Protein AF-A0A6A3PRU9-F1 (afdb_monomer)

Radius of gyration: 31.7 Å; Cα contacts (8 Å, |Δi|>4): 56; chains: 1; bounding box: 56×58×69 Å

pLDDT: mean 73.78, std 17.79, range [40.94, 97.44]

Sequence (123 aa):
MDGLRTGVARTEVFRNRPTSFEEVVAVALNAEHNFKSARLGWSAPPASSSSGPEPMDLSHAEDEEAELRAAEARRGIHRCFTCGSTDHLRPGCPLRKQRPAQSSGNTASNRPSGSSRGNGDSQ

Nearest PDB structures (foldseek):
  2cqf-assembly1_A  TM=4.815E-01  e=6.119E-01  Homo sapiens
  7qru-assembly1_e  TM=5.957E-01  e=5.705E+00  Alkalihalophilus pseudofirmus

Secondary structure (DSSP, 8-state):
-TTSPTTHHHHHHHHH--SSHHHHHHHHHHHHHHHHHHHHHHSSPPP--S-SSPPP--HHHHHHHHHHHHHHHHHT----TTT--SSS-GGG-GGGTTS------------------------

Foldseek 3Di:
DVPDDPDQLVVQCVVVVDPDPVVSVVRSVVRVVVVVVVVVVVPDDPDPPPPDPDPDDCPVVVVVVVVVVVVVVVVPQQAAPVPRDSPDHVVPDPVVVVDPPDDDDDDDDDDDDDDDDDDDDDD

Mean predicted aligned error: 21.86 Å

Solvent-accessible surface area (backbone atoms only — not comparable to full-atom values): 8150 Å² total; per-residue (Å²): 122,82,88,50,66,89,52,64,29,41,55,47,34,65,71,67,61,59,91,46,73,68,50,39,50,53,44,26,54,51,38,47,50,51,52,52,51,55,53,55,66,67,70,55,75,83,77,87,67,95,80,65,78,82,78,78,85,58,76,66,55,58,55,52,51,54,50,48,52,54,48,46,64,58,67,68,58,59,45,10,86,80,79,64,42,67,91,40,47,59,91,71,38,71,73,60,77,71,53,78,93,73,86,78,89,82,91,76,88,91,77,85,76,87,82,90,80,84,88,79,90,82,135

Structure (mmCIF, N/CA/C/O backbone):
data_AF-A0A6A3PRU9-F1
#
_entry.id   AF-A0A6A3PRU9-F1
#
loop_
_atom_site.group_PDB
_atom_site.id
_atom_site.type_symbol
_atom_site.label_atom_id
_atom_site.label_alt_id
_atom_site.label_comp_id
_atom_site.label_asym_id
_atom_site.label_entity_id
_atom_site.label_seq_id
_atom_site.pdbx_PDB_ins_code
_atom_site.Cartn_x
_atom_site.Cartn_y
_atom_site.Cartn_z
_atom_site.occupancy
_atom_site.B_iso_or_equiv
_atom_site.auth_seq_id
_atom_site.auth_comp_id
_atom_site.auth_asym_id
_atom_site.auth_atom_id
_atom_site.pdbx_PDB_model_num
ATOM 1 N N . MET A 1 1 ? -14.545 1.306 13.184 1.00 68.56 1 MET A N 1
ATOM 2 C CA . MET A 1 1 ? -13.169 1.805 12.922 1.00 68.56 1 MET A CA 1
ATOM 3 C C . MET A 1 1 ? -13.115 2.712 11.687 1.00 68.56 1 MET A C 1
ATOM 5 O O . MET A 1 1 ? -12.037 3.062 11.218 1.00 68.56 1 MET A O 1
ATOM 9 N N . ASP A 1 2 ? -14.270 3.134 11.168 1.00 80.00 2 ASP A N 1
ATOM 10 C CA . ASP A 1 2 ? -14.369 3.740 9.838 1.00 80.00 2 ASP A CA 1
ATOM 11 C C . ASP A 1 2 ? -13.933 5.199 9.766 1.00 80.00 2 ASP A C 1
ATOM 13 O O . ASP A 1 2 ? -13.610 5.672 8.683 1.00 80.00 2 ASP A O 1
ATOM 17 N N . GLY A 1 3 ? -13.823 5.866 10.918 1.00 85.38 3 GLY A N 1
ATOM 18 C CA . GLY A 1 3 ? -13.302 7.229 11.030 1.00 85.38 3 GLY A CA 1
ATOM 19 C C . GLY A 1 3 ? -11.780 7.355 10.885 1.00 85.38 3 GLY A C 1
ATOM 20 O O . GLY A 1 3 ? -11.284 8.473 10.773 1.00 85.38 3 GLY A O 1
ATOM 21 N N . LEU A 1 4 ? -11.021 6.249 10.875 1.00 88.38 4 LEU A N 1
ATOM 22 C CA . LEU A 1 4 ? -9.580 6.306 10.619 1.00 88.38 4 LEU A CA 1
ATOM 23 C C . LEU A 1 4 ? -9.303 6.396 9.116 1.00 88.38 4 LEU A C 1
ATOM 25 O O . LEU A 1 4 ? -9.816 5.592 8.329 1.00 88.38 4 LEU A O 1
ATOM 29 N N . ARG A 1 5 ? -8.415 7.325 8.739 1.00 90.75 5 ARG A N 1
ATOM 30 C CA . ARG A 1 5 ? -7.841 7.388 7.388 1.00 90.75 5 ARG A CA 1
ATOM 31 C C . ARG A 1 5 ? -7.193 6.047 7.045 1.00 90.75 5 ARG A C 1
ATOM 33 O O . ARG A 1 5 ? -6.565 5.417 7.894 1.00 90.75 5 ARG A O 1
ATOM 40 N N . THR A 1 6 ? -7.337 5.613 5.799 1.00 91.88 6 THR A N 1
ATOM 41 C CA . THR A 1 6 ? -6.659 4.413 5.300 1.00 91.88 6 THR A CA 1
ATOM 42 C C . THR A 1 6 ? -5.145 4.590 5.432 1.00 91.88 6 THR A C 1
ATOM 44 O O . THR A 1 6 ? -4.604 5.587 4.961 1.00 91.88 6 THR A O 1
ATOM 47 N N . GLY A 1 7 ? -4.467 3.654 6.099 1.00 92.88 7 GLY A N 1
ATOM 48 C CA . GLY A 1 7 ? -3.037 3.760 6.395 1.00 92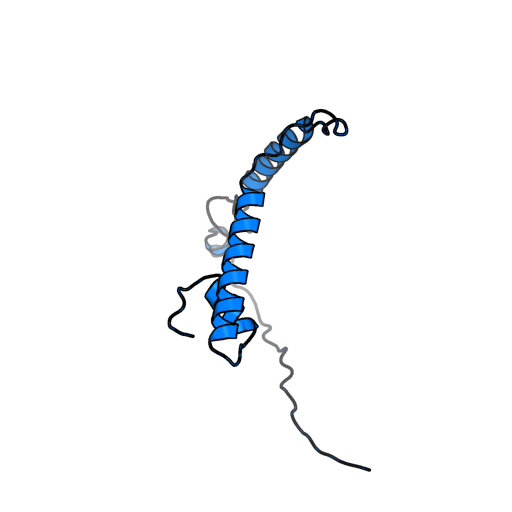.88 7 GLY A CA 1
ATOM 49 C C . GLY A 1 7 ? -2.615 2.909 7.591 1.00 92.88 7 GLY A C 1
ATOM 50 O O . GLY A 1 7 ? -3.391 2.073 8.063 1.00 92.88 7 GLY A O 1
ATOM 51 N N . VAL A 1 8 ? -1.396 3.154 8.086 1.00 95.31 8 VAL A N 1
ATOM 52 C CA . VAL A 1 8 ? -0.749 2.354 9.145 1.00 95.31 8 VAL A CA 1
ATOM 53 C C . VAL A 1 8 ? -1.564 2.320 10.436 1.00 95.31 8 VAL A C 1
ATOM 55 O O . VAL A 1 8 ? -1.728 1.261 11.036 1.00 95.31 8 VAL A O 1
ATOM 58 N N . ALA A 1 9 ? -2.168 3.451 10.812 1.00 95.69 9 ALA A N 1
ATOM 59 C CA . ALA A 1 9 ? -3.041 3.532 11.975 1.00 95.69 9 ALA A CA 1
ATOM 60 C C . ALA A 1 9 ? -4.247 2.593 11.844 1.00 95.69 9 ALA A C 1
ATOM 62 O O . ALA A 1 9 ? -4.553 1.835 12.760 1.00 95.69 9 ALA A O 1
ATOM 63 N N . ARG A 1 10 ? -4.924 2.595 10.687 1.00 95.56 10 ARG A N 1
ATOM 64 C CA . ARG A 1 10 ? -6.111 1.756 10.461 1.00 95.56 10 ARG A CA 1
ATOM 65 C C . ARG A 1 10 ? -5.754 0.270 10.448 1.00 95.56 10 ARG A C 1
ATOM 67 O O . ARG A 1 10 ? -6.511 -0.528 10.995 1.00 95.56 10 ARG A O 1
ATOM 74 N N . THR A 1 11 ? -4.614 -0.100 9.863 1.00 96.25 11 THR A N 1
ATOM 75 C CA . THR A 1 11 ? -4.145 -1.494 9.865 1.00 96.25 11 THR A CA 1
ATOM 76 C C . THR A 1 11 ? -3.769 -1.973 11.261 1.00 96.25 11 THR A C 1
ATOM 78 O O . THR A 1 11 ? -4.142 -3.083 11.632 1.00 96.25 11 THR A O 1
ATOM 81 N N . GLU A 1 12 ? -3.090 -1.146 12.056 1.00 96.62 12 GLU A N 1
ATOM 82 C CA . GLU A 1 12 ? -2.675 -1.527 13.409 1.00 96.62 12 GLU A CA 1
ATOM 83 C C . GLU A 1 12 ? -3.859 -1.625 14.369 1.00 96.62 12 GLU A C 1
ATOM 85 O O . GLU A 1 12 ? -3.970 -2.599 15.110 1.00 96.62 12 GLU A O 1
ATOM 90 N N . VAL A 1 13 ? -4.814 -0.696 14.303 1.00 96.44 13 VAL A N 1
ATOM 91 C CA . VAL A 1 13 ? -6.041 -0.790 15.106 1.00 96.44 13 VAL A CA 1
ATOM 92 C C . VAL A 1 13 ? -6.840 -2.049 14.732 1.00 96.44 13 VAL A C 1
ATOM 94 O O . VAL A 1 13 ? -7.329 -2.746 15.619 1.00 96.44 13 VAL A O 1
ATOM 97 N N . PHE A 1 14 ? -6.925 -2.410 13.446 1.00 95.62 14 PHE A N 1
ATOM 98 C CA . PHE A 1 14 ? -7.614 -3.637 13.028 1.00 95.62 14 PHE A CA 1
ATOM 99 C C . PHE A 1 14 ? -6.931 -4.910 13.552 1.00 95.62 14 PHE A C 1
ATOM 101 O O . PHE A 1 14 ? -7.612 -5.844 13.972 1.00 95.62 14 PHE A O 1
ATOM 108 N N . ARG A 1 15 ? -5.592 -4.938 13.561 1.00 96.12 15 ARG A N 1
ATOM 109 C CA . ARG A 1 15 ? -4.793 -6.063 14.073 1.00 96.12 15 ARG A CA 1
ATOM 110 C C . ARG A 1 15 ? -4.930 -6.243 15.582 1.00 96.12 15 ARG A C 1
ATOM 112 O O . ARG A 1 15 ? -5.135 -7.363 16.034 1.00 96.12 15 ARG A O 1
ATOM 119 N N . ASN A 1 16 ? -4.840 -5.151 16.341 1.00 95.88 16 ASN A N 1
ATOM 120 C CA . ASN A 1 16 ? -4.853 -5.191 17.806 1.00 95.88 16 ASN A CA 1
ATOM 121 C C . ASN A 1 16 ? -6.258 -5.414 18.389 1.00 95.88 16 ASN A C 1
ATOM 123 O O . ASN A 1 16 ? -6.375 -5.827 19.535 1.00 95.88 16 ASN A O 1
ATOM 127 N N . ARG A 1 17 ? -7.322 -5.185 17.602 1.00 95.25 17 ARG A N 1
ATOM 128 C CA . ARG A 1 17 ? -8.730 -5.357 18.016 1.00 95.25 17 ARG A CA 1
ATOM 129 C C . ARG A 1 17 ? -9.040 -4.722 19.389 1.00 95.25 17 ARG A C 1
ATOM 131 O O . ARG A 1 17 ? -9.634 -5.393 20.235 1.00 95.25 17 ARG A O 1
ATOM 138 N N . PRO A 1 18 ? -8.670 -3.446 19.600 1.00 94.81 18 PRO A N 1
ATOM 139 C CA . PRO A 1 18 ? -8.907 -2.759 20.861 1.00 94.81 18 PRO A CA 1
ATOM 140 C C . PRO A 1 18 ? -10.394 -2.748 21.216 1.00 94.81 18 PRO A C 1
ATOM 142 O O . PRO A 1 18 ? -11.265 -2.663 20.343 1.00 94.81 18 PRO A O 1
ATOM 145 N N . THR A 1 19 ? -10.671 -2.831 22.511 1.00 96.00 19 THR A N 1
ATOM 146 C CA . THR A 1 19 ? -12.032 -2.975 23.052 1.00 96.00 19 THR A CA 1
ATOM 147 C C . THR A 1 19 ? -12.632 -1.649 23.506 1.00 96.00 19 THR A C 1
ATOM 149 O O . THR A 1 19 ? -13.848 -1.548 23.665 1.00 96.00 19 THR A O 1
ATOM 152 N N . SER A 1 20 ? -11.801 -0.615 23.662 1.00 96.25 20 SER A N 1
ATOM 153 C CA . SER A 1 20 ? -12.219 0.727 24.060 1.00 96.25 20 SER A CA 1
ATOM 154 C C . SER A 1 20 ? -11.765 1.792 23.061 1.00 96.25 20 SER A C 1
ATOM 156 O O . SER A 1 20 ? -10.824 1.609 22.287 1.00 96.25 20 SER A O 1
ATOM 158 N N . PHE A 1 21 ? -12.440 2.943 23.084 1.00 93.88 21 PHE A N 1
ATOM 159 C CA . PHE A 1 21 ? -12.053 4.084 22.254 1.00 93.88 21 PHE A CA 1
ATOM 160 C C . PHE A 1 21 ? -10.671 4.634 22.633 1.00 93.88 21 PHE A C 1
ATOM 162 O O . PHE A 1 21 ? -9.885 4.974 21.754 1.00 93.88 21 PHE A O 1
ATOM 169 N N . GLU A 1 22 ? -10.354 4.690 23.925 1.00 96.50 22 GLU A N 1
ATOM 170 C CA . GLU A 1 22 ? -9.048 5.148 24.408 1.00 96.50 22 GLU A CA 1
ATOM 171 C C . GLU A 1 22 ? -7.913 4.261 23.880 1.00 96.50 22 GLU A C 1
ATOM 173 O O . GLU A 1 22 ? -6.901 4.757 23.387 1.00 96.50 22 GLU A O 1
ATOM 178 N N . GLU A 1 23 ? -8.130 2.946 23.872 1.00 96.25 23 GLU A N 1
ATOM 179 C CA . GLU A 1 23 ? -7.179 1.973 23.341 1.00 96.25 23 GLU A CA 1
ATOM 180 C C . GLU A 1 23 ? -7.021 2.108 21.815 1.00 96.25 23 GLU A C 1
ATOM 182 O O . GLU A 1 23 ? -5.904 2.064 21.299 1.00 96.25 23 GLU A O 1
ATOM 187 N N . VAL A 1 24 ? -8.111 2.382 21.082 1.00 95.94 24 VAL A N 1
ATOM 188 C CA . VAL A 1 24 ? -8.050 2.732 19.648 1.00 95.94 24 VAL A CA 1
ATOM 189 C C . VAL A 1 24 ? -7.156 3.953 19.416 1.00 95.94 24 VAL A C 1
ATOM 191 O O . VAL A 1 24 ? -6.330 3.937 18.501 1.00 95.94 24 VAL A O 1
ATOM 194 N N . VAL A 1 25 ? -7.309 5.007 20.225 1.00 96.12 25 VAL A N 1
ATOM 195 C CA . VAL A 1 25 ? -6.515 6.240 20.104 1.00 96.12 25 VAL A CA 1
ATOM 196 C C . VAL A 1 25 ? -5.040 5.969 20.402 1.00 96.12 25 VAL A C 1
ATOM 198 O O . VAL A 1 25 ? -4.181 6.390 19.626 1.00 96.12 25 VAL A O 1
ATOM 201 N N . ALA A 1 26 ? -4.742 5.223 21.467 1.00 97.31 26 ALA A N 1
ATOM 202 C CA . ALA A 1 26 ? -3.376 4.866 21.839 1.00 97.31 26 ALA A CA 1
ATOM 203 C C . ALA A 1 26 ? -2.669 4.064 20.733 1.00 97.31 26 ALA A C 1
ATOM 205 O O . ALA A 1 26 ? -1.562 4.420 20.319 1.00 97.31 26 ALA A O 1
ATOM 206 N N . VAL A 1 27 ? -3.328 3.031 20.194 1.00 97.44 27 VAL A N 1
ATOM 207 C CA . VAL A 1 27 ? -2.783 2.206 19.103 1.00 97.44 27 VAL A CA 1
ATOM 208 C C . VAL A 1 27 ? -2.561 3.040 17.840 1.00 97.44 27 VAL A C 1
ATOM 210 O O . VAL A 1 27 ? -1.496 2.955 17.227 1.00 97.44 27 VAL A O 1
ATOM 213 N N . ALA A 1 28 ? -3.527 3.881 17.459 1.00 96.25 28 ALA A N 1
ATOM 214 C CA . ALA A 1 28 ? -3.422 4.721 16.268 1.00 96.25 28 ALA A CA 1
ATOM 215 C C . ALA A 1 28 ? -2.258 5.724 16.357 1.00 96.25 28 ALA A C 1
ATOM 217 O O . ALA A 1 28 ? -1.489 5.860 15.403 1.00 96.25 28 ALA A O 1
ATOM 218 N N . LEU A 1 29 ? -2.104 6.402 17.501 1.00 96.50 29 LEU A N 1
ATOM 219 C CA . LEU A 1 29 ? -1.012 7.352 17.730 1.00 96.50 29 LEU A CA 1
ATOM 220 C C . LEU A 1 29 ? 0.352 6.660 17.722 1.00 96.50 29 LEU A C 1
ATOM 222 O O . LEU A 1 29 ? 1.285 7.156 17.087 1.00 96.50 29 LEU A O 1
ATOM 226 N N . ASN A 1 30 ? 0.462 5.504 18.380 1.00 96.31 30 ASN A N 1
ATOM 227 C CA . ASN A 1 30 ? 1.705 4.742 18.418 1.00 96.31 30 ASN A CA 1
ATOM 228 C C . ASN A 1 30 ? 2.117 4.249 17.020 1.00 96.31 30 ASN A C 1
ATOM 230 O O . ASN A 1 30 ? 3.281 4.373 16.640 1.00 96.31 30 ASN A O 1
ATOM 234 N N . ALA A 1 31 ? 1.160 3.756 16.229 1.00 96.00 31 ALA A N 1
ATOM 235 C CA . ALA A 1 31 ? 1.401 3.301 14.862 1.00 96.00 31 ALA A CA 1
ATOM 236 C C . ALA A 1 31 ? 1.915 4.431 13.951 1.00 96.00 31 ALA A C 1
ATOM 238 O O . ALA A 1 31 ? 2.895 4.252 13.229 1.00 96.00 31 ALA A O 1
ATOM 239 N N . GLU A 1 32 ? 1.296 5.613 14.012 1.00 95.06 32 GLU A N 1
ATOM 240 C CA . GLU A 1 32 ? 1.735 6.784 13.241 1.00 95.06 32 GLU A CA 1
ATOM 241 C C . GLU A 1 32 ? 3.118 7.273 13.667 1.00 95.06 32 GLU A C 1
ATOM 243 O O . GLU A 1 32 ? 3.950 7.611 12.823 1.00 95.06 32 GLU A O 1
ATOM 248 N N . HIS A 1 33 ? 3.377 7.308 14.975 1.00 94.50 33 HIS A N 1
ATOM 249 C CA . HIS A 1 33 ? 4.678 7.698 15.496 1.00 94.50 33 HIS A CA 1
ATOM 250 C C . HIS A 1 33 ? 5.770 6.726 15.040 1.00 94.50 33 HIS A C 1
ATOM 252 O O . HIS A 1 33 ? 6.778 7.161 14.487 1.00 94.50 33 HIS A O 1
ATOM 258 N N . ASN A 1 34 ? 5.562 5.418 15.203 1.00 93.38 34 ASN A N 1
ATOM 259 C CA . ASN A 1 34 ? 6.526 4.408 14.782 1.00 93.38 34 ASN A CA 1
ATOM 260 C C . ASN A 1 34 ? 6.802 4.478 13.272 1.00 93.38 34 ASN A C 1
ATOM 262 O O . ASN A 1 34 ? 7.961 4.493 12.863 1.00 93.38 34 ASN A O 1
ATOM 266 N N . PHE A 1 35 ? 5.755 4.622 12.454 1.00 93.12 35 PHE A N 1
ATOM 267 C CA . PHE A 1 35 ? 5.895 4.755 11.005 1.00 93.12 35 PHE A CA 1
ATOM 268 C C . PHE A 1 35 ? 6.702 5.993 10.602 1.00 93.12 35 PHE A C 1
ATOM 270 O O . PHE A 1 35 ? 7.605 5.905 9.768 1.00 93.12 35 PHE A O 1
ATOM 277 N N . LYS A 1 36 ? 6.413 7.152 11.205 1.00 91.31 36 LYS A N 1
ATOM 278 C CA . LYS A 1 36 ? 7.163 8.390 10.944 1.00 91.31 36 LYS A CA 1
ATOM 279 C C . LYS A 1 36 ? 8.617 8.264 11.387 1.00 91.31 36 LYS A C 1
ATOM 281 O O . LYS A 1 36 ? 9.502 8.655 10.632 1.00 91.31 36 LYS A O 1
ATOM 286 N N . SER A 1 37 ? 8.861 7.679 12.556 1.00 88.69 37 SER A N 1
ATOM 287 C CA . SER A 1 37 ? 10.205 7.462 13.098 1.00 88.69 37 SER A CA 1
ATOM 288 C C . SER A 1 37 ? 11.028 6.504 12.233 1.00 88.69 37 SER A C 1
ATOM 290 O O . 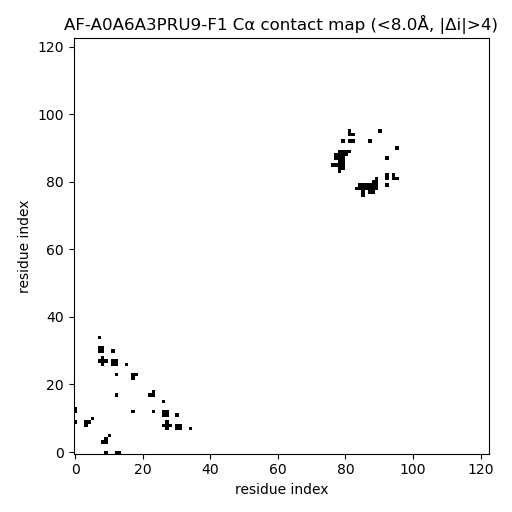SER A 1 37 ? 12.170 6.813 11.901 1.00 88.69 37 SER A O 1
ATOM 292 N N . ALA A 1 38 ? 10.436 5.400 11.767 1.00 85.81 38 ALA A N 1
ATOM 293 C CA . ALA A 1 38 ? 11.084 4.481 10.831 1.00 85.81 38 ALA A CA 1
ATOM 294 C C . ALA A 1 38 ? 11.381 5.153 9.477 1.00 85.81 38 ALA A C 1
ATOM 296 O O . ALA A 1 38 ? 12.450 4.961 8.898 1.00 85.81 38 ALA A O 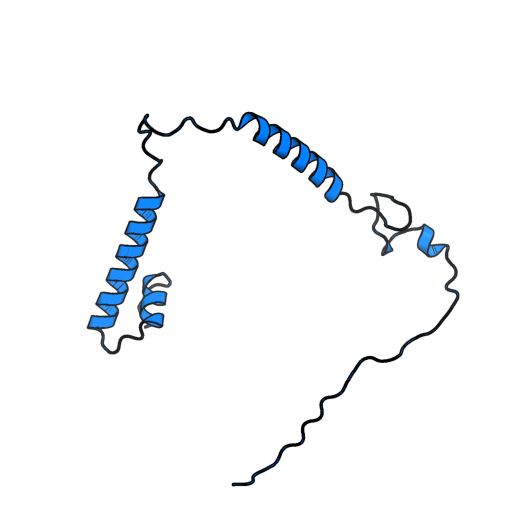1
ATOM 297 N N . ARG A 1 39 ? 10.466 5.997 8.985 1.00 81.62 39 ARG A N 1
ATOM 298 C CA . ARG A 1 39 ? 10.641 6.732 7.723 1.00 81.62 39 ARG A CA 1
ATOM 299 C C . ARG A 1 39 ? 11.718 7.817 7.808 1.00 81.62 39 ARG A C 1
ATOM 301 O O . ARG A 1 39 ? 12.443 8.031 6.838 1.00 81.62 39 ARG A O 1
ATOM 308 N N . LEU A 1 40 ? 11.835 8.494 8.949 1.00 72.00 40 LEU A N 1
ATOM 309 C CA . LEU A 1 40 ? 12.892 9.476 9.208 1.00 72.00 40 LEU A CA 1
ATOM 310 C C . LEU A 1 40 ? 14.265 8.805 9.339 1.00 72.00 40 LEU A C 1
ATOM 312 O O . LEU A 1 40 ? 15.227 9.317 8.778 1.00 72.00 40 LEU A O 1
ATOM 316 N N . GLY A 1 41 ? 14.343 7.632 9.979 1.00 61.16 41 GLY A N 1
ATOM 317 C CA . GLY A 1 41 ? 15.575 6.835 10.043 1.00 61.16 41 GLY A CA 1
ATOM 318 C C . GLY A 1 41 ? 16.062 6.332 8.677 1.00 61.16 41 GLY A C 1
ATOM 319 O O . GLY A 1 41 ? 17.260 6.213 8.461 1.00 61.16 41 GLY A O 1
ATOM 320 N N . TRP A 1 42 ? 15.145 6.100 7.734 1.00 54.44 42 TRP A N 1
ATOM 321 C CA . TRP A 1 42 ? 15.458 5.711 6.352 1.00 54.44 42 TRP A CA 1
ATOM 322 C C . TRP A 1 42 ? 15.917 6.884 5.467 1.00 54.44 42 TRP A C 1
ATOM 324 O O . TRP A 1 42 ? 16.618 6.683 4.481 1.00 54.44 42 TRP A O 1
ATOM 334 N N . SER A 1 43 ? 15.509 8.116 5.787 1.00 59.41 43 SER A N 1
ATOM 335 C CA . SER A 1 43 ? 15.733 9.284 4.917 1.00 59.41 43 SER A CA 1
ATOM 336 C C . SER A 1 43 ? 17.087 9.976 5.141 1.00 59.41 43 SER A C 1
ATOM 338 O O . SER A 1 43 ? 17.373 10.970 4.475 1.00 59.41 43 SER A O 1
ATOM 340 N N . ALA A 1 44 ? 17.913 9.489 6.072 1.00 54.44 44 ALA A N 1
ATOM 341 C CA . ALA A 1 44 ? 19.253 10.012 6.310 1.00 54.44 44 ALA A CA 1
ATOM 342 C C . ALA A 1 44 ? 20.276 9.272 5.423 1.00 54.44 44 ALA A C 1
ATOM 344 O O . ALA A 1 44 ? 20.368 8.046 5.514 1.00 54.44 44 ALA A O 1
ATOM 345 N N . PRO A 1 45 ? 21.072 9.977 4.594 1.00 61.41 45 PRO A N 1
ATOM 346 C CA . PRO A 1 45 ? 22.260 9.381 3.994 1.00 61.41 45 PRO A CA 1
ATOM 347 C C . PRO A 1 45 ? 23.173 8.884 5.123 1.00 61.41 45 PRO A C 1
ATOM 349 O O . PRO A 1 45 ? 23.278 9.577 6.142 1.00 61.41 45 PRO A O 1
ATOM 352 N N . PRO A 1 46 ? 23.840 7.725 4.984 1.00 60.50 46 PRO A N 1
ATOM 353 C CA . PRO A 1 46 ? 24.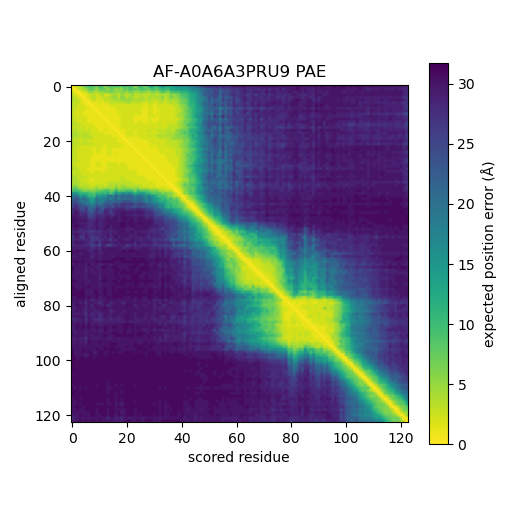810 7.295 5.978 1.00 60.50 46 PRO A CA 1
ATOM 354 C C . PRO A 1 46 ? 25.859 8.398 6.141 1.00 60.50 46 PRO A C 1
ATOM 356 O O . PRO A 1 46 ? 26.526 8.787 5.183 1.00 60.50 46 PRO A O 1
ATOM 359 N N . ALA A 1 47 ? 25.957 8.950 7.351 1.00 56.19 47 ALA A N 1
ATOM 360 C CA . ALA A 1 47 ? 26.991 9.909 7.690 1.00 56.19 47 ALA A CA 1
ATOM 361 C C . ALA A 1 47 ? 28.348 9.220 7.513 1.00 56.19 47 ALA A C 1
ATOM 363 O O . ALA A 1 47 ? 28.622 8.201 8.148 1.00 56.19 47 ALA A O 1
ATOM 364 N N . SER A 1 48 ? 29.177 9.768 6.628 1.00 54.84 48 SER A N 1
ATOM 365 C CA . SER A 1 48 ? 30.531 9.298 6.352 1.00 54.84 48 SER A CA 1
ATOM 366 C C . SER A 1 48 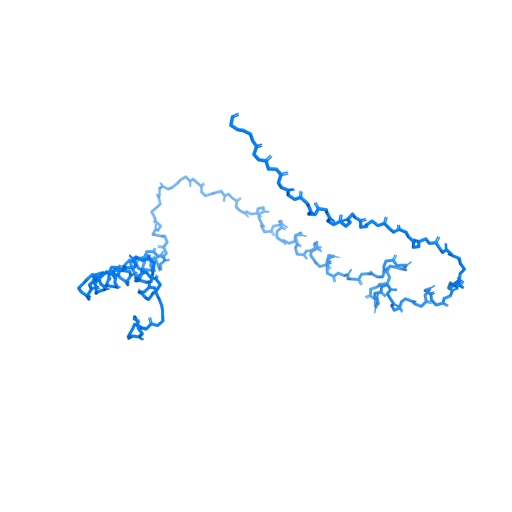? 31.431 9.480 7.580 1.00 54.84 48 SER A C 1
ATOM 368 O O . SER A 1 48 ? 32.191 10.440 7.673 1.00 54.84 48 SER A O 1
ATOM 370 N N . SER A 1 49 ? 31.363 8.558 8.540 1.00 56.84 49 SER A N 1
ATOM 371 C CA . SER A 1 49 ? 32.424 8.368 9.528 1.00 56.84 49 SER A CA 1
ATOM 372 C C . SER A 1 49 ? 33.522 7.517 8.897 1.00 56.84 49 SER A C 1
ATOM 374 O O . SER A 1 49 ? 33.385 6.308 8.731 1.00 56.84 49 SER A O 1
ATOM 376 N N . SER A 1 50 ? 34.621 8.180 8.541 1.00 65.06 50 SER A N 1
ATOM 377 C CA . SER A 1 50 ? 35.857 7.604 7.998 1.00 65.06 50 SER A CA 1
ATOM 378 C C . SER A 1 50 ? 36.618 6.764 9.042 1.00 65.06 50 SER A C 1
ATOM 380 O O . SER A 1 50 ? 37.700 7.138 9.488 1.00 65.06 50 SER A O 1
ATOM 382 N N . SER A 1 51 ? 36.043 5.638 9.460 1.00 62.28 51 SER A N 1
ATOM 383 C CA . SER A 1 51 ? 36.738 4.562 10.185 1.00 62.28 51 SER A CA 1
ATOM 384 C C . SER A 1 51 ? 35.963 3.243 10.044 1.00 62.28 51 SER A C 1
ATOM 386 O O . SER A 1 51 ? 35.679 2.556 11.025 1.00 62.28 51 SER A O 1
ATOM 388 N N . GLY A 1 52 ? 35.552 2.923 8.818 1.00 69.38 52 GLY A N 1
ATOM 389 C CA . GLY A 1 52 ? 35.036 1.604 8.450 1.00 69.38 52 GLY A CA 1
ATOM 390 C C . GLY A 1 52 ? 36.135 0.760 7.793 1.00 69.38 52 GLY A C 1
ATOM 391 O O . GLY A 1 52 ? 37.121 1.337 7.331 1.00 69.38 52 GLY A O 1
ATOM 392 N N . PRO A 1 53 ? 35.995 -0.579 7.753 1.00 76.56 53 PRO A N 1
ATOM 393 C CA . PRO A 1 53 ? 36.885 -1.433 6.965 1.00 76.56 53 PRO A CA 1
ATOM 394 C C . PRO A 1 53 ? 36.932 -0.941 5.515 1.00 76.56 53 PRO A C 1
ATOM 396 O O . PRO A 1 53 ? 35.941 -0.391 5.026 1.00 76.56 53 PRO A O 1
ATOM 399 N N . GLU A 1 54 ? 38.085 -1.110 4.861 1.00 75.19 54 GLU A N 1
ATOM 400 C CA . GLU A 1 54 ? 38.296 -0.660 3.483 1.00 75.19 54 GLU A CA 1
ATOM 401 C C . GLU A 1 54 ? 37.117 -1.109 2.600 1.00 75.19 54 GLU A C 1
ATOM 403 O O . GLU A 1 54 ? 36.745 -2.290 2.645 1.00 75.19 54 GLU A O 1
ATOM 408 N N . PRO A 1 55 ? 36.464 -0.189 1.865 1.00 73.56 55 PRO A N 1
ATOM 409 C CA . PRO A 1 55 ? 35.359 -0.559 1.000 1.00 73.56 55 PRO A CA 1
ATOM 410 C C . PRO A 1 55 ? 35.861 -1.558 -0.040 1.00 73.56 55 PRO A C 1
ATOM 412 O O . PRO A 1 55 ? 36.909 -1.367 -0.651 1.00 73.56 55 PRO A O 1
ATOM 415 N N . MET A 1 56 ? 35.105 -2.638 -0.219 1.00 78.81 56 MET A N 1
ATOM 416 C CA . MET A 1 56 ? 35.410 -3.649 -1.221 1.00 78.81 56 MET A CA 1
ATOM 417 C C . MET A 1 56 ? 35.451 -2.996 -2.608 1.00 78.81 56 MET A C 1
ATOM 419 O O . MET A 1 56 ? 34.562 -2.215 -2.943 1.00 78.81 56 MET A O 1
ATOM 423 N N . ASP A 1 57 ? 36.479 -3.306 -3.395 1.00 76.38 57 ASP A N 1
ATOM 424 C CA . ASP A 1 57 ? 36.623 -2.795 -4.757 1.00 76.38 57 ASP A CA 1
ATOM 425 C C . ASP A 1 57 ? 35.514 -3.364 -5.656 1.00 76.38 57 ASP A C 1
ATOM 427 O O . ASP A 1 57 ? 35.465 -4.567 -5.917 1.00 76.38 57 ASP A O 1
ATOM 431 N N . LEU A 1 58 ? 34.597 -2.496 -6.090 1.00 67.81 58 LEU A N 1
ATOM 432 C CA . LEU A 1 58 ? 33.422 -2.839 -6.899 1.00 67.81 58 LEU A CA 1
ATOM 433 C C . LEU A 1 58 ? 33.683 -2.743 -8.408 1.00 67.81 58 LEU A C 1
ATOM 435 O O . LEU A 1 58 ? 32.745 -2.891 -9.184 1.00 67.81 58 LEU A O 1
ATOM 439 N N . SER A 1 59 ? 34.921 -2.508 -8.845 1.00 67.38 59 SER A N 1
ATOM 440 C CA . SER A 1 59 ? 35.256 -2.386 -10.273 1.00 67.38 59 SER A CA 1
ATOM 441 C C . SER A 1 59 ? 34.876 -3.626 -11.102 1.00 67.38 59 SER A C 1
ATOM 443 O O . SER A 1 59 ? 34.504 -3.503 -12.262 1.00 67.38 59 SER A O 1
ATOM 445 N N . HIS A 1 60 ? 34.851 -4.815 -10.492 1.00 63.00 60 HIS A N 1
ATOM 446 C CA . HIS A 1 60 ? 34.370 -6.050 -11.126 1.00 63.00 60 HIS A CA 1
ATOM 447 C C . HIS A 1 60 ? 32.834 -6.150 -11.237 1.00 63.00 60 HIS A C 1
ATOM 449 O O . HIS A 1 60 ? 32.327 -6.968 -11.999 1.00 63.00 60 HIS A O 1
ATOM 455 N N . ALA A 1 61 ? 32.072 -5.352 -10.481 1.00 59.88 61 ALA A N 1
ATOM 456 C CA . ALA A 1 61 ? 30.609 -5.394 -10.503 1.00 59.88 61 ALA A CA 1
ATOM 457 C C . ALA A 1 61 ? 30.026 -4.734 -11.766 1.00 59.88 61 ALA A C 1
ATOM 459 O O . ALA A 1 61 ? 28.960 -5.138 -12.231 1.00 59.88 61 ALA A O 1
ATOM 460 N N . GLU A 1 62 ? 30.731 -3.752 -12.338 1.00 61.50 62 GLU A N 1
ATOM 461 C CA . GLU A 1 62 ? 30.323 -3.077 -13.578 1.00 61.50 62 GLU A CA 1
ATOM 462 C C . GLU A 1 62 ? 30.474 -3.997 -14.805 1.00 61.50 62 GLU A C 1
ATOM 464 O O . GLU A 1 62 ? 29.621 -3.989 -15.698 1.00 61.50 62 GLU A O 1
ATOM 469 N N . ASP A 1 63 ? 31.506 -4.846 -14.820 1.00 62.56 63 ASP A N 1
ATOM 470 C CA . ASP A 1 63 ? 31.744 -5.824 -15.889 1.00 62.56 63 ASP A CA 1
ATOM 471 C C . ASP A 1 63 ? 30.684 -6.936 -15.892 1.00 62.56 63 ASP A C 1
ATOM 473 O O . ASP A 1 63 ? 30.141 -7.287 -16.946 1.00 62.56 63 ASP A O 1
ATOM 477 N N . GLU A 1 64 ? 30.311 -7.430 -14.709 1.00 67.19 64 GLU A N 1
ATOM 478 C CA . GLU A 1 64 ? 29.223 -8.399 -14.556 1.00 67.19 64 GLU A CA 1
ATOM 479 C C . GLU A 1 64 ? 27.891 -7.795 -15.024 1.00 67.19 64 GLU A C 1
ATOM 481 O O . GLU A 1 64 ? 27.133 -8.449 -15.735 1.00 67.19 64 GLU A O 1
ATOM 486 N N . GLU A 1 65 ? 27.596 -6.527 -14.712 1.00 66.75 65 GLU A N 1
ATOM 487 C CA . GLU A 1 65 ? 26.379 -5.866 -15.196 1.00 66.75 65 GLU A CA 1
ATOM 488 C C . GLU A 1 65 ? 26.362 -5.744 -16.727 1.00 66.75 65 GLU A C 1
ATOM 490 O O . GLU A 1 65 ? 25.343 -6.037 -17.359 1.00 66.75 65 GLU A O 1
ATOM 495 N N . ALA A 1 66 ? 27.484 -5.387 -17.354 1.00 72.06 66 ALA A N 1
ATOM 496 C CA . ALA A 1 66 ? 27.592 -5.341 -18.810 1.00 72.06 66 ALA A CA 1
ATOM 497 C C . ALA A 1 66 ? 27.376 -6.726 -19.453 1.00 72.06 66 ALA A C 1
ATOM 499 O O . ALA A 1 66 ? 26.670 -6.846 -20.465 1.00 72.06 66 ALA A O 1
ATOM 500 N N . GLU A 1 67 ? 27.917 -7.786 -18.851 1.00 74.44 67 GLU A N 1
ATOM 501 C CA . GLU A 1 67 ? 27.743 -9.160 -19.322 1.00 74.44 67 GLU A CA 1
ATOM 502 C C . GLU A 1 67 ? 26.317 -9.680 -19.091 1.00 74.44 67 GLU A C 1
ATOM 504 O O . GLU A 1 67 ? 25.733 -10.308 -19.979 1.00 74.44 67 GLU A O 1
ATOM 509 N N . LEU A 1 68 ? 25.689 -9.331 -17.966 1.00 71.31 68 LEU A N 1
ATOM 510 C CA . LEU A 1 68 ? 24.279 -9.601 -17.683 1.00 71.31 68 LEU A CA 1
ATOM 511 C C . LEU A 1 68 ? 23.365 -8.866 -18.665 1.00 71.31 68 LEU A C 1
ATOM 513 O O . LEU A 1 68 ? 22.424 -9.466 -19.180 1.00 71.31 68 LEU A O 1
ATOM 517 N N . ARG A 1 69 ? 23.664 -7.609 -19.010 1.00 70.88 69 ARG A N 1
ATOM 518 C CA . ARG A 1 69 ? 22.937 -6.838 -20.033 1.00 70.88 69 ARG A CA 1
ATOM 519 C C . ARG A 1 69 ? 23.092 -7.457 -21.420 1.00 70.88 69 ARG A C 1
ATOM 521 O O . ARG A 1 69 ? 22.108 -7.553 -22.157 1.00 70.88 69 ARG A O 1
ATOM 528 N N . ALA A 1 70 ? 24.283 -7.940 -21.773 1.00 70.69 70 ALA A N 1
ATOM 529 C CA . ALA A 1 70 ? 24.515 -8.673 -23.018 1.00 70.69 70 ALA A CA 1
ATOM 530 C C . ALA A 1 70 ? 23.808 -10.043 -23.026 1.00 70.69 70 ALA A C 1
ATOM 532 O O . ALA A 1 70 ? 23.237 -10.451 -24.043 1.00 70.69 70 ALA A O 1
ATOM 533 N N . ALA A 1 71 ? 23.795 -10.750 -21.896 1.00 69.56 71 ALA A N 1
ATOM 534 C CA . ALA A 1 71 ? 23.086 -12.010 -21.719 1.00 69.56 71 ALA A CA 1
ATOM 535 C C . ALA A 1 71 ? 21.566 -11.810 -21.743 1.00 69.56 71 ALA A C 1
ATOM 537 O O . ALA A 1 71 ? 20.854 -12.623 -22.324 1.00 69.56 71 ALA A O 1
ATOM 538 N N . GLU A 1 72 ? 21.050 -10.720 -21.188 1.00 68.12 72 GLU A N 1
ATOM 539 C CA . GLU A 1 72 ? 19.632 -10.372 -21.194 1.00 68.12 72 GLU A CA 1
ATOM 540 C C . GLU A 1 72 ? 19.166 -9.919 -22.579 1.00 68.12 72 GLU A C 1
ATOM 542 O O . GLU A 1 72 ? 18.130 -10.380 -23.063 1.00 68.12 72 GLU A O 1
ATOM 547 N N . ALA A 1 73 ? 19.999 -9.161 -23.299 1.00 65.25 73 ALA A N 1
ATOM 548 C CA . ALA A 1 73 ? 19.803 -8.889 -24.720 1.00 65.25 73 ALA A CA 1
ATOM 549 C C . ALA A 1 73 ? 19.758 -10.182 -25.555 1.00 65.25 73 ALA A C 1
ATOM 551 O O . ALA A 1 73 ? 19.045 -10.246 -26.554 1.00 65.25 73 ALA A O 1
ATOM 552 N N . ARG A 1 74 ? 20.465 -11.243 -25.136 1.00 64.94 74 ARG A N 1
ATOM 553 C CA . ARG A 1 74 ? 20.386 -12.583 -25.749 1.00 64.94 74 ARG A CA 1
ATOM 554 C C . ARG A 1 74 ? 19.170 -13.390 -25.270 1.00 64.94 74 ARG A C 1
ATOM 556 O O . ARG A 1 74 ? 18.615 -14.144 -26.070 1.00 64.94 74 ARG A O 1
ATOM 563 N N . ARG A 1 75 ? 18.732 -13.230 -24.014 1.00 63.28 75 ARG A N 1
ATOM 564 C CA . ARG A 1 75 ? 17.544 -13.889 -23.426 1.00 63.28 75 ARG A CA 1
ATOM 565 C C . ARG A 1 75 ? 16.225 -13.314 -23.953 1.00 63.28 75 ARG A C 1
ATOM 567 O O . ARG A 1 75 ? 15.244 -14.047 -24.009 1.00 63.28 75 ARG A O 1
ATOM 574 N N . GLY A 1 76 ? 16.205 -12.048 -24.375 1.00 58.88 76 GLY A N 1
ATOM 575 C CA . GLY A 1 76 ? 15.025 -11.367 -24.925 1.00 58.88 76 GLY A CA 1
ATOM 576 C C . GLY A 1 76 ? 14.709 -11.688 -26.391 1.00 58.88 76 GLY A C 1
ATOM 577 O O . GLY A 1 76 ? 13.674 -11.269 -26.908 1.00 58.88 76 GLY A O 1
ATOM 578 N N . ILE A 1 77 ? 15.565 -12.445 -27.085 1.00 69.00 77 ILE A N 1
ATOM 579 C CA . ILE A 1 77 ? 15.321 -12.813 -28.481 1.00 69.00 77 ILE A CA 1
ATOM 580 C C . ILE A 1 77 ? 14.467 -14.080 -28.502 1.00 69.00 77 ILE A C 1
ATOM 582 O O . ILE A 1 77 ? 14.972 -15.204 -28.508 1.00 69.00 77 ILE A O 1
ATOM 586 N N . HIS A 1 78 ? 13.152 -13.890 -28.532 1.00 76.44 78 HIS A N 1
ATOM 587 C CA . HIS A 1 78 ? 12.178 -14.946 -28.775 1.00 76.44 78 HIS A CA 1
ATOM 588 C C . HIS A 1 78 ? 12.396 -15.580 -30.159 1.00 76.44 78 HIS A C 1
ATOM 590 O O . HIS A 1 78 ? 11.826 -15.158 -31.160 1.00 76.44 78 HIS A O 1
ATOM 596 N N . ARG A 1 79 ? 13.239 -16.614 -30.223 1.00 87.44 79 ARG A N 1
ATOM 597 C CA . ARG A 1 79 ? 13.502 -17.365 -31.454 1.00 87.44 79 ARG A CA 1
ATOM 598 C C . ARG A 1 79 ? 12.443 -18.436 -31.676 1.00 87.44 79 ARG A C 1
ATOM 600 O O . ARG A 1 79 ? 11.978 -19.106 -30.752 1.00 87.44 79 ARG A O 1
ATOM 607 N N . CYS A 1 80 ? 12.099 -18.669 -32.932 1.00 88.88 80 CYS A N 1
ATOM 608 C CA . CYS A 1 80 ? 11.308 -19.805 -33.347 1.00 88.88 80 CYS A CA 1
ATOM 609 C C . CYS A 1 80 ? 12.037 -21.102 -32.982 1.00 88.88 80 CYS A C 1
ATOM 611 O O . CYS A 1 80 ? 13.015 -21.474 -33.620 1.00 88.88 80 CYS A O 1
ATOM 613 N N . PHE A 1 81 ? 11.501 -21.877 -32.044 1.00 84.81 81 PHE A N 1
ATOM 614 C CA . PHE A 1 81 ? 12.038 -23.200 -31.690 1.00 84.81 81 PHE A CA 1
ATOM 615 C C . PHE A 1 81 ? 12.048 -24.231 -32.840 1.00 84.81 81 PHE A C 1
ATOM 617 O O . PHE A 1 81 ? 12.454 -25.368 -32.630 1.00 84.81 81 PHE A O 1
ATOM 624 N N . THR A 1 82 ? 11.487 -23.916 -34.015 1.00 86.06 82 THR A N 1
ATOM 625 C CA . THR A 1 82 ? 11.479 -24.823 -35.183 1.00 86.06 82 THR A CA 1
ATOM 626 C C . THR A 1 82 ? 12.553 -24.466 -36.207 1.00 86.06 82 THR A C 1
ATOM 628 O O . THR A 1 82 ? 13.145 -25.376 -36.768 1.00 86.06 82 THR A O 1
ATOM 631 N N . CYS A 1 83 ? 12.815 -23.176 -36.449 1.00 89.31 83 CYS A N 1
ATOM 632 C CA . CYS A 1 83 ? 13.765 -22.729 -37.479 1.00 89.31 83 CYS A CA 1
ATOM 633 C C . CYS A 1 83 ? 14.824 -21.729 -36.987 1.00 89.31 83 CYS A C 1
ATOM 635 O O . CYS A 1 83 ? 15.626 -21.258 -37.780 1.00 89.31 83 CYS A O 1
ATOM 637 N N . GLY A 1 84 ? 14.813 -21.355 -35.706 1.00 85.31 84 GLY A N 1
ATOM 638 C CA . GLY A 1 84 ? 15.759 -20.405 -35.111 1.00 85.31 84 GLY A CA 1
ATOM 639 C C . GLY A 1 84 ? 15.514 -18.926 -35.441 1.00 85.31 84 GLY A C 1
ATOM 640 O O . GLY A 1 84 ? 16.176 -18.076 -34.851 1.00 85.31 84 GLY A O 1
ATOM 641 N N . SER A 1 85 ? 14.563 -18.615 -36.329 1.00 86.25 85 SER A N 1
ATOM 642 C CA . SER A 1 85 ? 14.199 -17.248 -36.739 1.00 86.25 85 SER A CA 1
ATOM 643 C C . SER A 1 85 ? 13.790 -16.369 -35.561 1.00 86.25 85 SER A C 1
ATOM 645 O O . SER A 1 85 ? 13.037 -16.813 -34.704 1.00 86.25 85 SER A O 1
ATOM 647 N N . THR A 1 86 ? 14.196 -15.105 -35.560 1.00 85.88 86 THR A N 1
ATOM 648 C CA . THR A 1 86 ? 13.770 -14.096 -34.572 1.00 85.88 86 THR A CA 1
ATOM 649 C C . THR A 1 86 ? 12.441 -13.432 -34.930 1.00 85.88 86 THR A C 1
ATOM 651 O O . THR A 1 86 ? 11.771 -12.894 -34.060 1.00 85.88 86 THR A O 1
ATOM 654 N N . ASP A 1 87 ? 12.044 -13.503 -36.203 1.00 83.62 87 ASP A N 1
ATOM 655 C CA . ASP A 1 87 ? 10.888 -12.763 -36.735 1.00 83.62 87 ASP A CA 1
ATOM 656 C C . ASP A 1 87 ? 9.523 -13.340 -36.333 1.00 83.62 87 ASP A C 1
ATOM 658 O O . ASP A 1 87 ? 8.492 -12.688 -36.478 1.00 83.62 87 ASP A O 1
ATOM 662 N N . HIS A 1 88 ? 9.482 -14.592 -35.873 1.00 87.00 88 HIS A N 1
ATOM 663 C CA . HIS A 1 88 ? 8.242 -15.260 -35.495 1.00 87.00 88 HIS A CA 1
ATOM 664 C C . HIS A 1 88 ? 8.470 -16.302 -34.403 1.00 87.00 88 HIS A C 1
ATOM 666 O O . HIS A 1 88 ? 9.522 -16.928 -34.303 1.00 87.00 88 HIS A O 1
ATOM 672 N N . LEU A 1 89 ? 7.422 -16.565 -33.625 1.00 85.94 89 LEU A N 1
ATOM 673 C CA . LEU A 1 89 ? 7.385 -17.673 -32.678 1.00 85.94 89 LEU A CA 1
ATOM 674 C C . LEU A 1 89 ? 6.945 -18.978 -33.346 1.00 85.94 89 LEU A C 1
ATOM 676 O O . LEU A 1 89 ? 6.366 -18.994 -34.435 1.00 85.94 89 LEU A O 1
ATOM 680 N N . ARG A 1 90 ? 7.164 -20.099 -32.645 1.00 83.50 90 ARG A N 1
ATOM 681 C CA . ARG A 1 90 ? 6.863 -21.453 -33.132 1.00 83.50 90 ARG A CA 1
ATOM 682 C C . ARG A 1 90 ? 5.473 -21.598 -33.797 1.00 83.50 90 ARG A C 1
ATOM 684 O O . ARG A 1 90 ? 5.442 -22.297 -34.803 1.00 83.50 90 ARG A O 1
ATOM 691 N N . PRO A 1 91 ? 4.359 -20.991 -33.330 1.00 85.69 91 PRO A N 1
ATOM 692 C CA . PRO A 1 91 ? 3.051 -21.092 -33.999 1.00 85.69 91 PRO A CA 1
ATOM 693 C C . PRO A 1 91 ? 2.978 -20.452 -35.398 1.00 85.69 91 PRO A C 1
ATOM 695 O O . PRO A 1 91 ? 2.265 -20.959 -36.256 1.00 85.69 91 PRO A O 1
ATOM 698 N N . GLY A 1 92 ? 3.736 -19.380 -35.651 1.00 84.81 92 GLY A N 1
ATOM 699 C CA . GLY A 1 92 ? 3.751 -18.660 -36.933 1.00 84.81 92 GLY A CA 1
ATOM 700 C C . GLY A 1 92 ? 4.724 -19.233 -37.967 1.00 84.81 92 GLY A C 1
ATOM 701 O O . GLY A 1 92 ? 4.831 -18.699 -39.067 1.00 84.81 92 GLY A O 1
ATOM 702 N N . CYS A 1 93 ? 5.444 -20.309 -37.630 1.00 88.25 93 CYS A N 1
ATOM 703 C CA . CYS A 1 93 ? 6.546 -20.792 -38.450 1.00 88.25 93 CYS A CA 1
ATOM 704 C C . CYS A 1 93 ? 6.076 -21.336 -39.810 1.00 88.25 93 CYS A C 1
ATOM 706 O O . CYS A 1 93 ? 5.284 -22.284 -39.840 1.00 88.25 93 CYS A O 1
ATOM 708 N N . PRO A 1 94 ? 6.589 -20.818 -40.942 1.00 84.88 94 PRO A N 1
ATOM 709 C CA . PRO A 1 94 ? 6.207 -21.299 -42.270 1.00 84.88 94 PRO A CA 1
ATOM 710 C C . PRO A 1 94 ? 6.592 -22.770 -42.485 1.00 84.88 94 PRO A C 1
ATOM 712 O O . PRO A 1 94 ? 5.859 -23.497 -43.152 1.00 84.88 94 PRO A O 1
ATOM 715 N N . LEU A 1 95 ? 7.659 -23.252 -41.832 1.00 81.19 95 LEU A N 1
ATOM 716 C CA . LEU A 1 95 ? 8.069 -24.662 -41.881 1.00 81.19 95 LEU A CA 1
ATOM 717 C C . LEU A 1 95 ? 7.089 -25.611 -41.175 1.00 81.19 95 LEU A C 1
ATOM 719 O O . LEU A 1 95 ? 7.068 -26.799 -41.478 1.00 81.19 95 LEU A O 1
ATOM 723 N N . ARG A 1 96 ? 6.236 -25.127 -40.257 1.00 71.88 96 ARG A N 1
ATOM 724 C CA . ARG A 1 96 ? 5.187 -25.975 -39.658 1.00 71.88 96 ARG A CA 1
ATOM 725 C C . ARG A 1 96 ? 4.085 -26.326 -40.646 1.00 71.88 96 ARG A C 1
ATOM 727 O O . ARG A 1 96 ? 3.528 -27.413 -40.555 1.00 71.88 96 ARG A O 1
ATOM 734 N N . LYS A 1 97 ? 3.771 -25.409 -41.560 1.00 65.69 97 LYS A N 1
ATOM 735 C CA . LYS A 1 97 ? 2.690 -25.557 -42.547 1.00 65.69 97 LYS A CA 1
ATOM 736 C C . LYS A 1 97 ? 3.039 -26.587 -43.628 1.00 65.69 97 LYS A C 1
ATOM 738 O O . LYS A 1 97 ? 2.157 -27.080 -44.314 1.00 65.69 97 LYS A O 1
ATOM 743 N N . GLN A 1 98 ? 4.326 -26.912 -43.745 1.00 63.81 98 GLN A N 1
ATOM 744 C CA . GLN A 1 98 ? 4.889 -27.881 -44.683 1.00 63.81 98 GLN A CA 1
ATOM 745 C C . GLN A 1 98 ? 4.894 -29.314 -44.130 1.00 63.81 98 GLN A C 1
ATOM 747 O O . GLN A 1 98 ? 5.235 -30.236 -44.861 1.00 63.81 98 GLN A O 1
ATOM 752 N N . ARG A 1 99 ? 4.544 -29.530 -42.851 1.00 55.84 99 ARG A N 1
ATOM 753 C CA . ARG A 1 99 ? 4.475 -30.874 -42.269 1.00 55.84 99 ARG A CA 1
ATOM 754 C C . ARG A 1 99 ? 3.057 -31.422 -42.451 1.00 55.84 99 ARG A C 1
ATOM 756 O O . ARG A 1 99 ? 2.157 -30.918 -41.776 1.00 55.84 99 ARG A O 1
ATOM 763 N N . PRO A 1 100 ? 2.830 -32.438 -43.308 1.00 48.44 100 PRO A N 1
ATOM 764 C CA . PRO A 1 100 ? 1.538 -33.103 -43.367 1.00 48.44 100 PRO A CA 1
ATOM 765 C C . PRO A 1 100 ? 1.219 -33.642 -41.974 1.00 48.44 100 PRO A C 1
ATOM 767 O O . PRO A 1 100 ? 2.073 -34.252 -41.324 1.00 48.44 100 PRO A O 1
ATOM 770 N N . ALA A 1 101 ? 0.011 -33.374 -41.486 1.00 56.34 101 ALA A N 1
ATOM 771 C CA . ALA A 1 101 ? -0.473 -33.937 -40.238 1.00 56.34 101 ALA A CA 1
ATOM 772 C C . ALA A 1 101 ? -0.613 -35.456 -40.413 1.00 56.34 101 ALA A C 1
ATOM 774 O O . ALA A 1 101 ? -1.636 -35.942 -40.882 1.00 56.34 101 ALA A O 1
ATOM 775 N N . GLN A 1 102 ? 0.434 -36.206 -40.073 1.00 52.34 102 GLN A N 1
ATOM 776 C CA . GLN A 1 102 ? 0.387 -37.660 -40.020 1.00 52.34 102 GLN A CA 1
ATOM 777 C C . GLN A 1 102 ? 0.661 -38.157 -38.601 1.00 52.34 102 GLN A C 1
ATOM 779 O O . GLN A 1 102 ? 1.788 -38.117 -38.112 1.00 52.34 102 GLN A O 1
ATOM 784 N N . SER A 1 103 ? -0.420 -38.695 -38.024 1.00 47.66 103 SER A N 1
ATOM 785 C CA . SER A 1 103 ? -0.502 -39.687 -36.943 1.00 47.66 103 SER A CA 1
ATOM 786 C C . SER A 1 103 ? -0.118 -39.235 -35.526 1.00 47.66 103 SER A C 1
ATOM 788 O O . SER A 1 103 ? 0.796 -38.447 -35.338 1.00 47.66 103 SER A O 1
ATOM 790 N N . SER A 1 104 ? -0.706 -39.730 -34.441 1.00 51.94 104 SER A N 1
ATOM 791 C CA . SER A 1 104 ? -1.963 -40.432 -34.155 1.00 51.94 104 SER A CA 1
ATOM 792 C C . SER A 1 104 ? -1.920 -40.695 -32.643 1.00 51.94 104 SER A C 1
ATOM 794 O O . SER A 1 104 ? -0.940 -41.252 -32.166 1.00 51.94 104 SER A O 1
ATOM 796 N N . GLY A 1 105 ? -2.966 -40.289 -31.920 1.00 45.97 105 GLY A N 1
ATOM 797 C CA . GLY A 1 105 ? -3.511 -40.973 -30.740 1.00 45.97 105 GLY A CA 1
ATOM 798 C C . GLY A 1 105 ? -2.635 -41.251 -29.511 1.00 45.97 105 GLY A C 1
ATOM 799 O O . GLY A 1 105 ? -1.930 -42.250 -29.470 1.00 45.97 105 GLY A O 1
ATOM 800 N N . ASN A 1 106 ? -2.891 -40.505 -28.430 1.00 45.09 106 ASN A N 1
ATOM 801 C CA . ASN A 1 106 ? -3.059 -41.066 -27.078 1.00 45.09 106 ASN A CA 1
ATOM 802 C 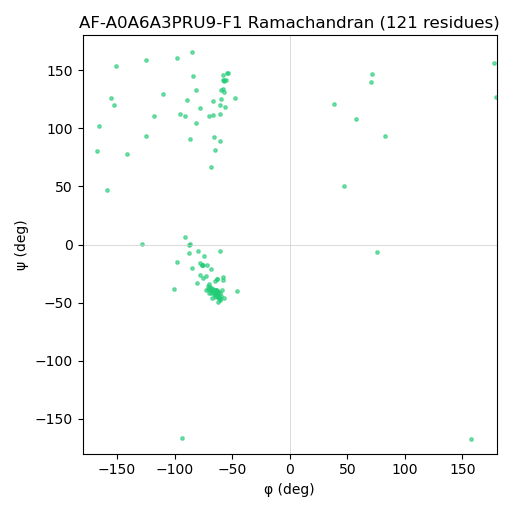C . ASN A 1 106 ? -3.637 -40.029 -26.093 1.00 45.09 106 ASN A C 1
ATOM 804 O O . ASN A 1 106 ? -2.952 -39.431 -25.270 1.00 45.09 106 ASN A O 1
ATOM 808 N N . THR A 1 107 ? -4.958 -39.860 -26.153 1.00 48.12 107 THR A N 1
ATOM 809 C CA . THR A 1 107 ? -5.785 -39.536 -24.984 1.00 48.12 107 THR A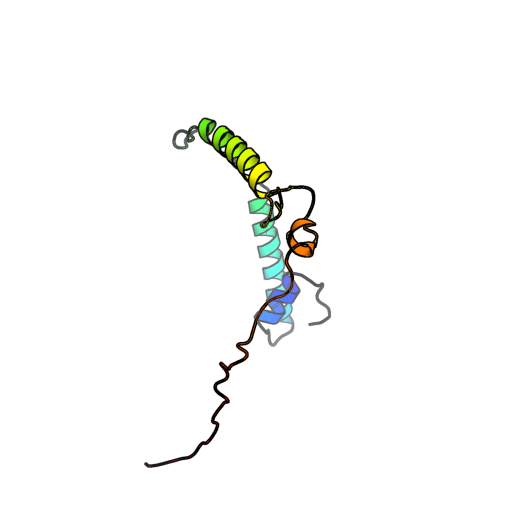 CA 1
ATOM 810 C C . THR A 1 107 ? -5.855 -40.759 -24.066 1.00 48.12 107 THR A C 1
ATOM 812 O O . THR A 1 107 ? -6.497 -41.738 -24.429 1.00 48.12 107 THR A O 1
ATOM 815 N N . ALA A 1 108 ? -5.226 -40.699 -22.891 1.00 40.94 108 ALA A N 1
ATOM 816 C CA . ALA A 1 108 ? -5.570 -41.494 -21.702 1.00 40.94 108 ALA A CA 1
ATOM 817 C C . ALA A 1 108 ? -4.854 -40.877 -20.484 1.00 40.94 108 ALA A C 1
ATOM 819 O O . ALA A 1 108 ? -3.635 -40.892 -20.392 1.00 40.94 108 ALA A O 1
ATOM 820 N N . SER A 1 109 ? -5.578 -40.123 -19.657 1.00 50.88 109 SER A N 1
ATOM 821 C CA . SER A 1 109 ? -6.037 -40.586 -18.337 1.00 50.88 109 SER A CA 1
ATOM 822 C C . SER A 1 109 ? -4.979 -40.439 -17.242 1.00 50.88 109 SER A C 1
ATOM 824 O O . SER A 1 109 ? -4.210 -41.352 -16.991 1.00 50.88 109 SER A O 1
ATOM 826 N N . ASN A 1 110 ? -5.019 -39.316 -16.521 1.00 44.62 110 ASN A N 1
ATOM 827 C CA . ASN A 1 110 ? -4.622 -39.292 -15.112 1.00 44.62 110 ASN A CA 1
ATOM 828 C C . ASN A 1 110 ? -5.566 -38.367 -14.325 1.00 44.62 110 ASN A C 1
ATOM 830 O O . ASN A 1 110 ? -5.254 -37.223 -14.009 1.00 44.62 110 ASN A O 1
ATOM 834 N N . ARG A 1 111 ? -6.766 -38.884 -14.034 1.00 51.53 111 ARG A N 1
ATOM 835 C CA . ARG A 1 111 ? -7.538 -38.511 -12.841 1.00 51.53 111 ARG A CA 1
ATOM 836 C C . ARG A 1 111 ? -7.523 -39.718 -11.910 1.00 51.53 111 ARG A C 1
ATOM 838 O O . ARG A 1 111 ? -7.969 -40.780 -12.335 1.00 51.53 111 ARG A O 1
ATOM 845 N N . PRO A 1 112 ? -7.179 -39.544 -10.634 1.00 46.84 112 PRO A N 1
ATOM 846 C CA . PRO A 1 112 ? -7.845 -40.272 -9.577 1.00 46.84 112 PRO A CA 1
ATOM 847 C C . PRO A 1 112 ? -8.954 -39.365 -9.049 1.00 46.84 112 PRO A C 1
ATOM 849 O O . PRO A 1 112 ? -8.720 -38.289 -8.498 1.00 46.84 112 PRO A O 1
ATOM 852 N N . SER A 1 113 ? -10.186 -39.793 -9.301 1.00 44.84 113 SER A N 1
ATOM 853 C CA . SER A 1 113 ? -11.383 -39.292 -8.641 1.00 44.84 113 SER A CA 1
ATOM 854 C C . SER A 1 113 ? -11.255 -39.461 -7.128 1.00 44.84 113 SER A C 1
ATOM 856 O O . SER A 1 113 ? -10.748 -40.476 -6.651 1.00 44.84 113 SER A O 1
ATOM 858 N N . GLY A 1 114 ? -11.749 -38.476 -6.380 1.00 43.47 114 GLY A N 1
ATOM 859 C CA . GLY A 1 114 ? -11.888 -38.577 -4.935 1.00 43.47 114 GLY A CA 1
ATOM 860 C C . GLY A 1 114 ? -12.688 -39.811 -4.518 1.00 43.47 114 GLY A C 1
ATOM 861 O O . GLY A 1 114 ? -13.614 -40.240 -5.203 1.00 43.47 114 GLY A O 1
ATOM 862 N N . SER A 1 115 ? -12.334 -40.358 -3.362 1.00 47.91 115 SER A N 1
ATOM 863 C CA . SER A 1 115 ? -13.183 -41.273 -2.607 1.00 47.91 115 SER A CA 1
ATOM 864 C C . SER A 1 115 ? -13.334 -40.709 -1.202 1.00 47.91 115 SER A C 1
ATOM 866 O O . SER A 1 115 ? -12.501 -40.915 -0.330 1.00 47.91 115 SER A O 1
ATOM 868 N N . SER A 1 116 ? -14.404 -39.938 -1.032 1.00 51.75 116 SER A N 1
ATOM 869 C CA . SER A 1 116 ? -15.020 -39.663 0.260 1.00 51.75 116 SER A CA 1
ATOM 870 C C . SER A 1 116 ? -15.851 -40.884 0.642 1.00 51.75 116 SER A C 1
ATOM 872 O O . SER A 1 116 ? -16.789 -41.191 -0.092 1.00 51.75 116 SER A O 1
ATOM 874 N N . ARG A 1 117 ? -15.519 -41.560 1.751 1.00 50.50 117 ARG A N 1
ATOM 875 C CA . ARG A 1 117 ? -16.450 -42.336 2.593 1.00 50.50 117 ARG A CA 1
ATOM 876 C C . ARG A 1 117 ? -15.905 -42.372 4.023 1.00 50.50 117 ARG A C 1
ATOM 878 O O . ARG A 1 117 ? -14.777 -42.801 4.234 1.00 50.50 117 ARG A O 1
ATOM 885 N N . GLY A 1 118 ? -16.694 -41.849 4.960 1.00 43.00 118 GLY A N 1
ATOM 886 C CA . GLY A 1 118 ? -16.382 -41.781 6.386 1.00 43.00 118 GLY A CA 1
ATOM 887 C C . GLY A 1 118 ? -16.912 -42.955 7.218 1.00 43.00 118 GLY A C 1
ATOM 888 O O . GLY A 1 118 ? -17.392 -43.945 6.667 1.00 43.00 118 GLY A O 1
ATOM 889 N N . ASN A 1 119 ? -16.867 -42.716 8.537 1.00 43.88 119 ASN A N 1
ATOM 890 C CA . ASN A 1 119 ? -17.304 -43.503 9.707 1.00 43.88 119 ASN A CA 1
ATOM 891 C C . ASN A 1 119 ? -16.493 -44.770 10.038 1.00 43.88 119 ASN A C 1
ATOM 893 O O . ASN A 1 119 ? -16.129 -45.520 9.145 1.00 43.88 119 ASN A O 1
ATOM 897 N N . GLY A 1 120 ? -16.208 -45.101 11.301 1.00 44.94 120 GLY A N 1
ATOM 898 C CA . GLY A 1 120 ? -16.573 -44.509 12.594 1.00 44.94 120 GLY A CA 1
ATOM 899 C C . GLY A 1 120 ? -15.994 -45.363 13.738 1.00 44.94 120 GLY A C 1
ATOM 900 O O . GLY A 1 120 ? -15.689 -46.533 13.530 1.00 44.94 120 GLY A O 1
ATOM 901 N N . ASP A 1 121 ? -15.808 -44.721 14.891 1.00 44.75 121 ASP A N 1
ATOM 902 C CA . ASP A 1 121 ? -15.902 -45.219 16.275 1.00 44.75 121 ASP A CA 1
ATOM 903 C C . ASP A 1 121 ? -15.392 -46.627 16.647 1.00 44.75 121 ASP A C 1
ATOM 905 O O . ASP A 1 121 ? -15.955 -47.646 16.256 1.00 44.75 121 ASP A O 1
ATOM 909 N N . SER A 1 122 ? -14.437 -46.678 17.583 1.00 55.69 122 SER A N 1
ATOM 910 C CA . SER A 1 122 ? -14.445 -47.630 18.707 1.00 55.69 122 SER A CA 1
ATOM 911 C C . SER A 1 122 ? -13.621 -47.051 19.861 1.00 55.69 122 SER A C 1
ATOM 913 O O .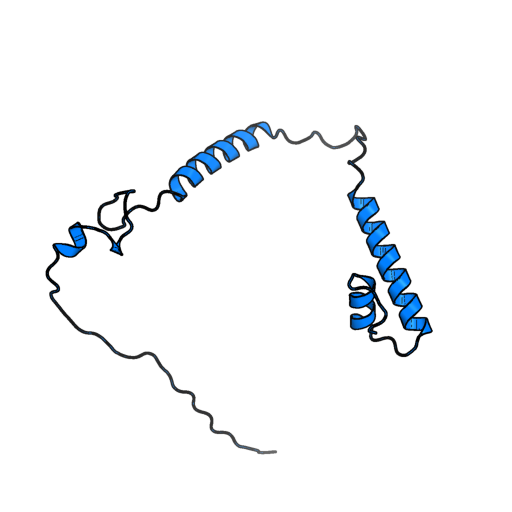 SER A 1 122 ? -12.487 -46.616 19.656 1.00 55.69 122 SER A O 1
ATOM 915 N N . GLN A 1 123 ? -14.258 -46.987 21.034 1.00 52.88 123 GLN A N 1
ATOM 916 C CA . GLN A 1 123 ? -13.649 -46.716 22.339 1.00 52.88 123 GLN A CA 1
ATOM 917 C C . GLN A 1 123 ? -12.774 -47.882 22.799 1.00 52.88 123 GLN A C 1
ATOM 919 O O . GLN A 1 123 ? -13.042 -49.022 22.353 1.00 52.88 123 GLN A O 1
#

Organism: NCBI:txid5398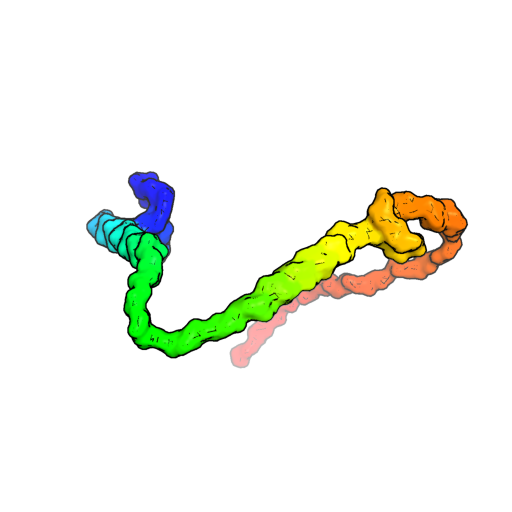5